Protein AF-A0A6I1R4E7-F1 (afdb_monomer)

Mean predicted aligned error: 9.05 Å

pLDDT: mean 84.98, std 14.18, range [49.12, 96.44]

Secondary structure (DSSP, 8-state):
-HHHHHHHHHHHHHHHHHHHHHHHS-HHHHHHHHHHHHHHHHHHHHHTT----PPPPP------PPP-

Foldseek 3Di:
DVVVVVVVVVVVVVVVVVVVVLVPDDPVVVLVVVLVVLVVCVVVCVVVVDDGDRDDDDPDPDDPDDDD

Structure (mmCIF, N/CA/C/O backbone):
data_AF-A0A6I1R4E7-F1
#
_entry.id   AF-A0A6I1R4E7-F1
#
loop_
_atom_site.group_PDB
_atom_site.id
_atom_site.type_symbol
_atom_site.label_atom_id
_atom_site.label_alt_id
_atom_site.label_comp_id
_atom_site.label_asym_id
_atom_site.label_entity_id
_atom_site.label_seq_id
_atom_site.pdbx_PDB_ins_code
_atom_site.Cartn_x
_atom_site.Cartn_y
_atom_site.Cartn_z
_atom_site.occupancy
_atom_site.B_iso_or_equiv
_atom_site.auth_seq_id
_atom_site.auth_comp_id
_atom_site.auth_asym_id
_atom_site.auth_atom_id
_atom_site.pdbx_PDB_model_num
ATOM 1 N N . MET A 1 1 ? 27.162 12.613 16.350 1.00 60.19 1 MET A N 1
ATOM 2 C CA . MET A 1 1 ? 26.035 13.023 15.474 1.00 60.19 1 MET A CA 1
ATOM 3 C C . MET A 1 1 ? 26.062 12.299 14.124 1.00 60.19 1 MET A C 1
ATOM 5 O O . MET A 1 1 ? 25.010 12.138 13.515 1.00 60.19 1 MET A O 1
ATOM 9 N N . ASP A 1 2 ? 27.216 11.793 13.686 1.00 73.00 2 ASP A N 1
ATOM 10 C CA . ASP A 1 2 ? 27.403 11.213 12.345 1.00 73.00 2 ASP A CA 1
ATOM 11 C C . ASP A 1 2 ? 26.748 9.841 12.146 1.00 73.00 2 ASP A C 1
ATOM 13 O O . ASP A 1 2 ? 26.196 9.574 11.082 1.00 73.00 2 ASP A O 1
ATOM 17 N N . THR A 1 3 ? 26.698 9.009 13.189 1.00 79.12 3 THR A N 1
ATOM 18 C CA . THR A 1 3 ? 26.038 7.690 13.150 1.00 79.12 3 THR A CA 1
ATOM 19 C C . THR A 1 3 ? 24.527 7.791 12.935 1.00 79.12 3 THR A C 1
A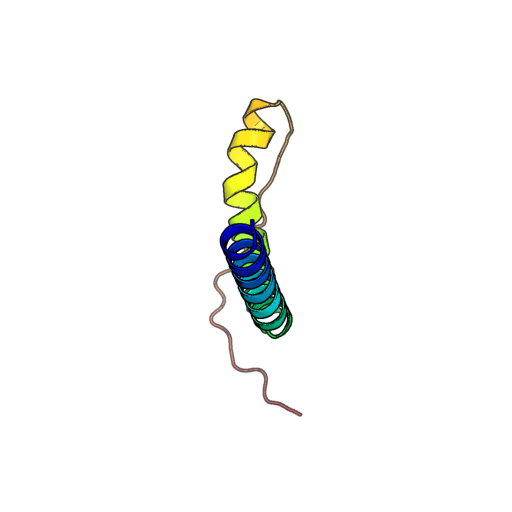TOM 21 O O . THR A 1 3 ? 23.926 6.978 12.243 1.00 79.12 3 THR A O 1
ATOM 24 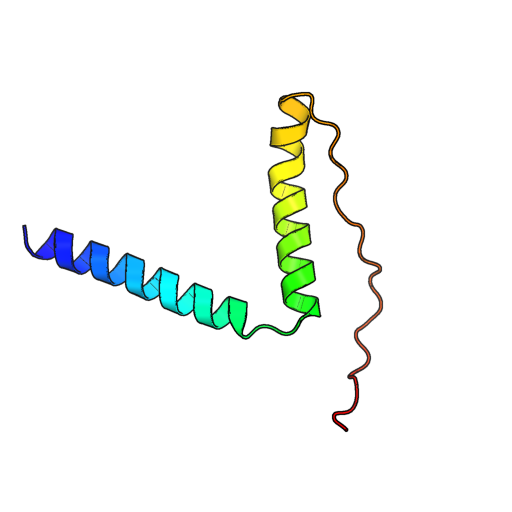N N . VAL A 1 4 ? 23.890 8.821 13.500 1.00 84.81 4 VAL A N 1
ATOM 25 C CA . VAL A 1 4 ? 22.452 9.057 13.301 1.00 84.81 4 VAL A CA 1
ATOM 26 C C . VAL A 1 4 ? 22.189 9.496 11.859 1.00 84.81 4 VAL A C 1
ATOM 28 O O . VAL A 1 4 ? 21.229 9.051 11.233 1.00 84.81 4 VAL A O 1
ATOM 31 N N . LYS A 1 5 ? 23.074 10.326 11.296 1.00 84.88 5 LYS A N 1
ATOM 32 C CA . LYS A 1 5 ? 22.975 10.796 9.910 1.00 84.88 5 LYS A CA 1
ATOM 33 C C . LYS A 1 5 ? 23.141 9.653 8.902 1.00 84.88 5 LYS A C 1
ATOM 35 O O . LYS A 1 5 ? 22.392 9.604 7.924 1.00 84.88 5 LYS A O 1
ATOM 40 N N . SER A 1 6 ? 24.076 8.732 9.137 1.00 86.31 6 SER A N 1
ATOM 41 C CA . SER A 1 6 ? 24.285 7.572 8.262 1.00 86.31 6 SER A CA 1
ATOM 42 C C . SER A 1 6 ? 23.121 6.579 8.313 1.00 86.31 6 SER A C 1
ATOM 44 O O . SER A 1 6 ? 22.699 6.087 7.265 1.00 86.31 6 SER A O 1
ATOM 46 N N . GLU A 1 7 ? 22.534 6.348 9.489 1.00 90.81 7 GLU A N 1
ATOM 47 C CA . GLU A 1 7 ? 21.378 5.455 9.624 1.00 90.81 7 GLU A CA 1
ATOM 48 C C . GLU A 1 7 ? 20.128 6.022 8.934 1.00 90.81 7 GLU A C 1
ATOM 50 O O . GLU A 1 7 ? 19.430 5.320 8.200 1.00 90.81 7 GLU A O 1
ATOM 55 N N . ILE A 1 8 ? 19.882 7.328 9.067 1.00 91.56 8 ILE A N 1
ATOM 56 C CA . ILE A 1 8 ? 18.795 8.006 8.349 1.00 91.56 8 ILE A CA 1
ATOM 57 C C . ILE A 1 8 ? 18.980 7.876 6.829 1.00 91.56 8 ILE A C 1
ATOM 59 O O . ILE A 1 8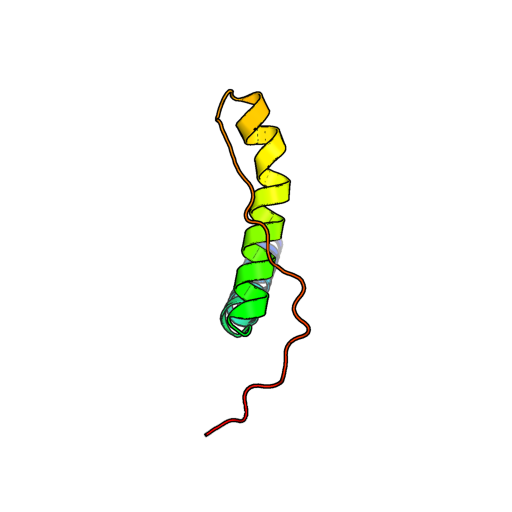 ? 18.031 7.535 6.116 1.00 91.56 8 ILE A O 1
ATOM 63 N N . ALA A 1 9 ? 20.198 8.095 6.323 1.00 92.31 9 ALA A N 1
ATOM 64 C CA . ALA A 1 9 ? 20.503 7.945 4.901 1.00 92.31 9 ALA A CA 1
ATOM 65 C C . ALA A 1 9 ? 20.255 6.509 4.408 1.00 92.31 9 ALA A C 1
ATOM 67 O O . ALA A 1 9 ? 19.654 6.317 3.348 1.00 92.31 9 ALA A O 1
ATOM 68 N N . ARG A 1 10 ? 20.631 5.500 5.205 1.00 94.19 10 ARG A N 1
ATOM 69 C CA . ARG A 1 10 ? 20.353 4.086 4.915 1.00 94.19 10 ARG A CA 1
ATOM 70 C C . ARG A 1 10 ? 18.853 3.811 4.807 1.00 94.19 10 ARG A C 1
ATOM 72 O O . ARG A 1 10 ? 18.421 3.144 3.864 1.00 94.19 10 ARG A O 1
ATOM 79 N N . ILE A 1 11 ? 18.051 4.341 5.731 1.00 94.62 11 ILE A N 1
ATOM 80 C CA . ILE A 1 11 ? 16.589 4.178 5.715 1.00 94.62 11 ILE A CA 1
ATOM 81 C C . ILE A 1 11 ? 15.989 4.810 4.455 1.00 94.62 11 ILE A C 1
ATOM 83 O O . ILE A 1 11 ? 15.134 4.197 3.806 1.00 94.62 11 ILE A O 1
ATOM 87 N N . PHE A 1 12 ? 16.430 6.011 4.076 1.00 93.69 12 PHE A N 1
ATOM 88 C CA . PHE A 1 12 ? 15.958 6.659 2.851 1.00 93.69 12 PHE A CA 1
ATOM 89 C C . PHE A 1 12 ? 16.355 5.884 1.593 1.00 93.69 12 PHE A C 1
ATOM 91 O O . PHE A 1 12 ? 15.497 5.657 0.740 1.00 93.69 12 PHE A O 1
ATOM 98 N N . ALA A 1 13 ? 17.595 5.396 1.509 1.00 93.50 13 ALA A N 1
ATOM 99 C CA . ALA A 1 13 ? 18.053 4.566 0.395 1.00 93.50 13 ALA A CA 1
ATOM 100 C C . ALA A 1 13 ? 17.238 3.266 0.271 1.00 93.50 13 ALA A C 1
ATOM 102 O O . ALA A 1 13 ? 16.807 2.899 -0.822 1.00 93.50 13 ALA A O 1
ATOM 103 N N . ALA A 1 14 ? 16.942 2.598 1.390 1.00 93.81 14 ALA A N 1
ATOM 104 C CA . ALA A 1 14 ? 16.094 1.406 1.397 1.00 93.81 14 ALA A CA 1
ATOM 105 C C . ALA A 1 14 ? 14.656 1.708 0.935 1.00 93.81 14 ALA A C 1
ATOM 107 O O . ALA A 1 14 ? 14.061 0.932 0.179 1.00 93.81 14 ALA A O 1
ATOM 108 N N . LYS A 1 15 ? 14.094 2.854 1.346 1.00 92.62 15 LYS A N 1
ATOM 109 C CA . LYS A 1 15 ? 12.778 3.316 0.876 1.00 92.62 15 LYS A CA 1
ATOM 110 C C . LYS A 1 15 ? 12.782 3.627 -0.621 1.00 92.62 15 LYS A C 1
ATOM 112 O O . LYS A 1 15 ? 11.820 3.272 -1.301 1.00 92.62 15 LYS A O 1
ATOM 117 N N . GLU A 1 16 ? 13.838 4.249 -1.138 1.00 93.19 16 GLU A N 1
ATOM 118 C CA . GLU A 1 16 ? 13.999 4.532 -2.569 1.00 93.19 16 GLU A CA 1
ATOM 119 C C . GLU A 1 16 ? 14.088 3.243 -3.389 1.00 93.19 16 GLU A C 1
ATOM 121 O O . GLU A 1 16 ? 13.312 3.040 -4.321 1.00 93.19 16 GLU A O 1
ATOM 126 N N . ALA A 1 17 ? 14.939 2.302 -2.977 1.00 93.06 17 ALA A N 1
ATOM 127 C CA . ALA A 1 17 ? 15.061 1.007 -3.640 1.00 93.06 17 ALA A CA 1
ATOM 128 C C . ALA A 1 17 ? 13.716 0.260 -3.688 1.00 93.06 17 ALA A C 1
ATOM 130 O O . ALA A 1 17 ? 13.359 -0.337 -4.706 1.00 93.06 17 ALA A O 1
ATOM 131 N N . ARG A 1 18 ? 12.927 0.327 -2.607 1.00 90.94 18 ARG A N 1
ATOM 132 C CA . ARG A 1 18 ? 11.569 -0.232 -2.586 1.00 90.94 18 ARG A CA 1
ATOM 133 C C . ARG A 1 18 ? 10.638 0.483 -3.570 1.00 90.94 18 ARG A C 1
ATOM 135 O O . ARG A 1 18 ? 9.873 -0.198 -4.247 1.00 90.94 18 ARG A O 1
ATOM 142 N N . ARG A 1 19 ? 10.692 1.817 -3.670 1.00 89.19 19 ARG A N 1
ATOM 143 C CA . ARG A 1 19 ? 9.892 2.589 -4.638 1.00 89.19 19 ARG A CA 1
ATOM 144 C C . ARG A 1 19 ? 10.214 2.197 -6.074 1.00 89.19 19 ARG A C 1
ATOM 146 O O . ARG A 1 19 ? 9.283 1.925 -6.824 1.00 89.19 19 ARG A O 1
ATOM 153 N N . HIS A 1 20 ? 11.493 2.070 -6.422 1.00 91.25 20 HIS A N 1
ATOM 154 C CA . HIS A 1 20 ? 11.899 1.594 -7.745 1.00 91.25 20 HIS A CA 1
ATOM 155 C C . HIS A 1 20 ? 11.382 0.183 -8.041 1.00 91.25 20 HIS A C 1
ATOM 157 O O . HIS A 1 20 ? 10.822 -0.043 -9.110 1.00 91.25 20 HIS A O 1
ATOM 163 N N . LYS A 1 21 ? 11.483 -0.747 -7.081 1.00 88.06 21 LYS A N 1
ATOM 164 C CA . LYS A 1 21 ? 10.931 -2.103 -7.240 1.00 88.06 21 LYS A CA 1
ATOM 165 C C . LYS A 1 21 ? 9.420 -2.088 -7.472 1.00 88.06 21 LYS A C 1
ATOM 167 O O . LYS A 1 21 ? 8.950 -2.737 -8.394 1.00 88.06 21 LYS A O 1
ATOM 172 N N . LEU A 1 22 ? 8.670 -1.316 -6.682 1.00 85.38 22 LEU A N 1
ATOM 173 C CA . LEU A 1 22 ? 7.217 -1.178 -6.842 1.00 85.38 22 LEU A CA 1
ATOM 174 C C . LEU A 1 22 ? 6.837 -0.505 -8.171 1.00 85.38 22 LEU A C 1
ATOM 176 O O . LEU A 1 22 ? 5.865 -0.898 -8.814 1.00 85.38 22 LEU A O 1
ATOM 180 N N . ALA A 1 23 ? 7.613 0.489 -8.607 1.00 85.31 23 ALA A N 1
ATOM 181 C CA . ALA A 1 23 ? 7.422 1.159 -9.888 1.00 85.31 23 ALA A CA 1
ATOM 182 C C . ALA A 1 23 ? 7.707 0.232 -11.079 1.00 85.31 23 ALA A C 1
ATOM 184 O O . ALA A 1 23 ? 7.060 0.376 -12.116 1.00 85.31 23 ALA A O 1
ATOM 185 N N . ALA A 1 24 ? 8.611 -0.737 -10.926 1.00 89.81 24 ALA A N 1
ATOM 186 C CA . ALA A 1 24 ? 8.920 -1.735 -11.945 1.00 89.81 24 ALA A CA 1
ATOM 187 C C . ALA A 1 24 ? 7.877 -2.865 -12.047 1.00 89.81 24 ALA A C 1
ATOM 189 O O . ALA A 1 24 ? 7.887 -3.593 -13.036 1.00 89.81 24 ALA A O 1
ATOM 190 N N . LEU A 1 25 ? 6.968 -3.014 -11.072 1.00 87.50 25 LEU A N 1
ATOM 191 C CA . LEU A 1 25 ? 5.988 -4.102 -11.105 1.00 87.50 25 LEU A CA 1
ATOM 192 C C . LEU A 1 25 ? 5.046 -3.989 -12.320 1.00 87.50 25 LEU A C 1
ATOM 194 O O . LEU A 1 25 ? 4.651 -2.875 -12.704 1.00 87.50 25 LEU A O 1
ATOM 198 N N . PRO A 1 26 ? 4.628 -5.128 -12.896 1.00 89.25 26 PRO A N 1
ATOM 199 C CA . PRO A 1 26 ? 3.555 -5.182 -13.873 1.00 89.25 26 PRO A CA 1
ATOM 200 C C . PRO A 1 26 ? 2.285 -4.483 -13.381 1.00 89.25 26 PRO A C 1
ATOM 202 O O . PRO A 1 26 ? 1.976 -4.444 -12.188 1.00 89.25 26 PRO A O 1
ATOM 205 N N . PHE A 1 27 ? 1.510 -3.946 -14.323 1.00 84.69 27 PHE A N 1
ATOM 206 C CA . PHE A 1 27 ? 0.252 -3.262 -14.020 1.00 84.69 27 PHE A CA 1
ATOM 207 C C . PHE A 1 27 ? -0.705 -4.085 -13.126 1.00 84.69 27 PHE A C 1
ATOM 209 O O . PHE A 1 27 ? -1.202 -3.517 -12.152 1.00 84.69 27 PHE A O 1
ATOM 216 N N . PRO A 1 28 ? -0.915 -5.403 -13.347 1.00 87.56 28 PRO A N 1
ATOM 217 C CA . PRO A 1 28 ? -1.784 -6.206 -12.480 1.00 87.56 28 PRO A CA 1
ATOM 218 C C . PRO A 1 28 ? -1.339 -6.223 -11.012 1.00 87.56 28 PRO A C 1
ATOM 220 O O . PRO A 1 28 ? -2.157 -6.078 -10.106 1.00 87.56 28 PRO A O 1
ATOM 223 N N . GLU A 1 29 ? -0.035 -6.327 -10.765 1.00 87.25 29 GLU A N 1
ATOM 224 C CA . GLU A 1 29 ? 0.525 -6.362 -9.412 1.00 87.25 29 GLU A CA 1
ATOM 225 C C . GLU A 1 29 ? 0.388 -5.011 -8.704 1.00 87.25 29 GLU A C 1
ATOM 227 O O . GLU A 1 29 ? 0.088 -4.951 -7.509 1.00 87.25 29 GLU A O 1
ATOM 232 N N . LYS A 1 30 ? 0.524 -3.909 -9.451 1.00 89.06 30 LYS A N 1
ATOM 233 C CA . LYS A 1 30 ? 0.255 -2.562 -8.930 1.00 89.06 30 LYS A CA 1
ATOM 234 C C . LYS A 1 30 ? -1.206 -2.405 -8.512 1.00 89.06 30 LYS A C 1
ATOM 236 O O . LYS A 1 30 ? -1.474 -1.848 -7.448 1.00 89.06 30 LYS A O 1
ATOM 241 N N . VAL A 1 31 ? -2.143 -2.916 -9.311 1.00 90.25 31 VAL A N 1
ATOM 242 C CA . VAL A 1 31 ? -3.576 -2.880 -8.985 1.00 90.25 31 VAL A CA 1
ATOM 243 C C . VAL A 1 31 ? -3.867 -3.708 -7.731 1.00 90.25 31 VAL A C 1
ATOM 245 O O . VAL A 1 31 ? -4.542 -3.214 -6.829 1.00 90.25 31 VAL A O 1
ATOM 248 N N . LEU A 1 32 ? -3.294 -4.910 -7.613 1.00 90.69 32 LEU A N 1
ATOM 249 C CA . LEU A 1 32 ? -3.412 -5.736 -6.405 1.00 90.69 32 LEU A CA 1
ATOM 250 C C . LEU A 1 32 ? -2.900 -5.002 -5.158 1.00 90.69 32 LEU A C 1
ATOM 252 O O . LEU A 1 32 ? -3.586 -4.969 -4.136 1.00 90.69 32 LEU A O 1
ATOM 256 N N . ALA A 1 33 ? -1.739 -4.348 -5.252 1.00 89.62 33 ALA A N 1
ATOM 257 C CA . ALA A 1 33 ? -1.190 -3.564 -4.149 1.00 89.62 33 ALA A CA 1
ATOM 258 C C . ALA A 1 33 ? -2.135 -2.427 -3.717 1.00 89.62 33 ALA A C 1
ATOM 260 O O . ALA A 1 33 ? -2.332 -2.211 -2.519 1.00 89.62 33 ALA A O 1
ATOM 261 N N . VAL A 1 34 ? -2.764 -1.729 -4.669 1.00 91.75 34 VAL A N 1
ATOM 262 C CA . VAL A 1 34 ? -3.760 -0.684 -4.376 1.00 91.75 34 VAL A CA 1
ATOM 263 C C . VAL A 1 34 ? -4.981 -1.263 -3.662 1.00 91.75 34 VAL A C 1
ATOM 265 O O . VAL A 1 34 ? -5.439 -0.676 -2.682 1.00 91.75 34 VAL A O 1
ATOM 268 N N . VAL A 1 35 ? -5.485 -2.420 -4.093 1.00 93.50 35 VAL A N 1
ATOM 269 C CA . VAL A 1 35 ? -6.632 -3.069 -3.440 1.00 93.50 35 VAL A CA 1
ATOM 270 C C . VAL A 1 35 ? -6.299 -3.478 -2.006 1.00 93.50 35 VAL A C 1
ATOM 272 O O . VAL A 1 35 ? -7.084 -3.188 -1.103 1.00 93.50 35 VAL A O 1
ATOM 275 N N . CYS A 1 36 ? -5.117 -4.045 -1.756 1.00 93.06 36 CYS A N 1
ATOM 276 C CA . CYS A 1 36 ? -4.663 -4.343 -0.394 1.00 93.06 36 CYS A CA 1
ATOM 277 C C . CYS A 1 36 ? -4.617 -3.079 0.483 1.00 93.06 36 CYS A C 1
ATOM 279 O O . CYS A 1 36 ? -5.107 -3.081 1.614 1.00 93.06 36 CYS A O 1
ATOM 281 N N . LEU A 1 37 ? -4.096 -1.964 -0.042 1.00 94.00 37 LEU A N 1
ATOM 282 C CA . LEU A 1 37 ? -4.080 -0.688 0.685 1.00 94.00 37 LEU A CA 1
ATOM 283 C C . LEU A 1 37 ? -5.496 -0.172 0.980 1.00 94.00 37 LEU A C 1
ATOM 285 O O . LEU A 1 37 ? -5.762 0.307 2.084 1.00 94.00 37 LEU A O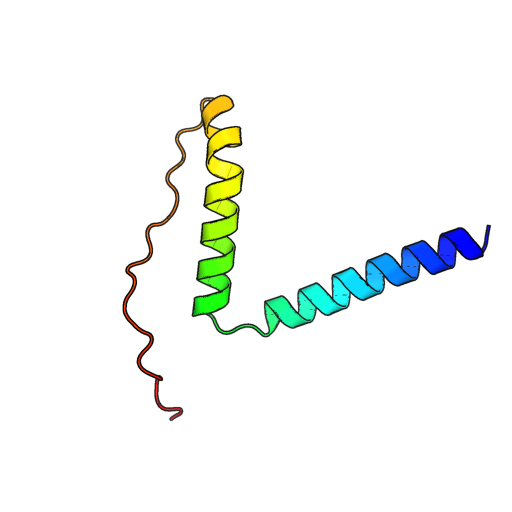 1
ATOM 289 N N . GLN A 1 38 ? -6.422 -0.300 0.028 1.00 94.75 38 GLN A N 1
ATOM 290 C CA . GLN A 1 38 ? -7.826 0.056 0.237 1.00 94.75 38 GLN A CA 1
ATOM 291 C C . GLN A 1 38 ? -8.475 -0.807 1.324 1.00 94.75 38 GLN A C 1
ATOM 293 O O . GLN A 1 38 ? -9.220 -0.272 2.144 1.00 94.75 38 GLN A O 1
ATOM 298 N N . GLN A 1 39 ? -8.181 -2.110 1.371 1.00 95.31 39 GLN A N 1
ATOM 299 C CA . GLN A 1 39 ? -8.677 -3.015 2.415 1.00 95.31 39 GLN A CA 1
ATOM 300 C C . GLN A 1 39 ? -8.200 -2.591 3.803 1.00 95.31 39 GLN A C 1
ATOM 302 O O . GLN A 1 39 ? -9.006 -2.534 4.728 1.00 95.31 39 GLN A O 1
ATOM 307 N N . MET A 1 40 ? -6.922 -2.227 3.938 1.00 95.62 40 MET A N 1
ATOM 308 C CA . MET A 1 40 ? -6.361 -1.749 5.206 1.00 95.62 40 MET A CA 1
ATOM 309 C C . MET A 1 40 ? -6.950 -0.399 5.632 1.00 95.62 40 MET A C 1
ATOM 311 O O . MET A 1 40 ? -7.215 -0.175 6.812 1.00 95.62 40 MET A O 1
ATOM 315 N N . ALA A 1 41 ? -7.169 0.511 4.680 1.00 95.38 41 ALA A N 1
ATOM 316 C CA . ALA A 1 41 ? -7.705 1.839 4.964 1.00 95.38 41 ALA A CA 1
ATOM 317 C C . ALA A 1 41 ? -9.221 1.833 5.229 1.00 95.38 41 ALA A C 1
ATOM 319 O O . ALA A 1 41 ? -9.726 2.691 5.958 1.00 95.38 41 ALA A O 1
ATOM 320 N N . ALA A 1 42 ? -9.961 0.884 4.649 1.00 95.94 42 ALA A N 1
ATOM 321 C CA . ALA A 1 42 ? -11.419 0.851 4.699 1.00 95.94 42 ALA A CA 1
ATOM 322 C C . ALA A 1 42 ? -11.998 0.864 6.130 1.00 95.94 42 ALA A C 1
ATOM 324 O O . ALA A 1 42 ? -12.900 1.671 6.361 1.00 95.94 42 ALA A O 1
ATOM 325 N N . PRO A 1 43 ? -11.509 0.072 7.109 1.00 96.06 43 PRO A N 1
ATOM 326 C CA . PRO A 1 43 ? -11.989 0.138 8.490 1.00 96.06 43 PRO A CA 1
ATOM 327 C C . PRO A 1 43 ? -11.828 1.526 9.118 1.00 96.06 43 PRO A C 1
ATOM 329 O O . PRO A 1 43 ? -12.779 2.055 9.691 1.00 96.06 43 PRO A O 1
ATOM 332 N N . LEU A 1 44 ? -10.659 2.153 8.949 1.00 96.25 44 LEU A N 1
ATOM 333 C CA . LEU A 1 44 ? -10.368 3.479 9.506 1.00 96.25 44 LEU A CA 1
ATOM 334 C C . LEU A 1 44 ? -11.276 4.554 8.906 1.00 96.25 44 LEU A C 1
ATOM 336 O O . LEU A 1 44 ? -11.786 5.421 9.615 1.00 96.25 44 LEU A O 1
ATOM 340 N N . LEU A 1 45 ? -11.492 4.503 7.593 1.00 96.06 45 LEU A N 1
ATOM 341 C CA . LEU A 1 45 ? -12.341 5.470 6.906 1.00 96.06 45 LEU A CA 1
ATOM 342 C C . LEU A 1 45 ? -13.824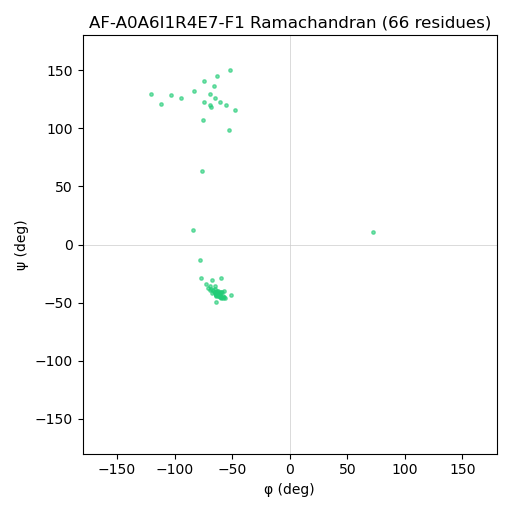 5.274 7.250 1.00 96.06 45 L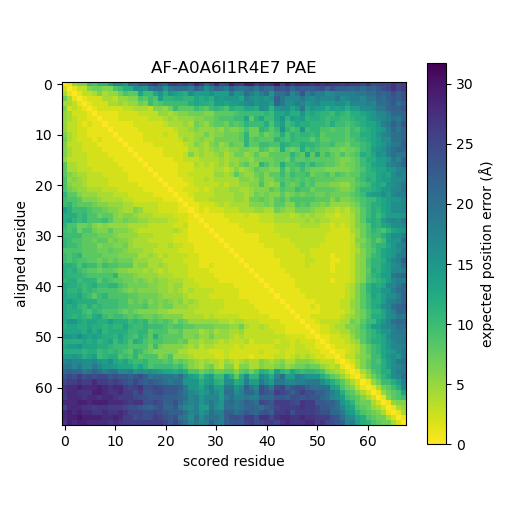EU A C 1
ATOM 344 O O . LEU A 1 45 ? -14.532 6.261 7.448 1.00 96.06 45 LEU A O 1
ATOM 348 N N . ARG A 1 46 ? -14.281 4.025 7.393 1.00 96.19 46 ARG A N 1
ATOM 349 C CA . ARG A 1 46 ? -15.646 3.714 7.850 1.00 96.19 46 ARG A CA 1
ATOM 350 C C . ARG A 1 46 ? -15.890 4.188 9.277 1.00 96.19 46 ARG A C 1
ATOM 352 O O . ARG A 1 46 ? -16.925 4.794 9.526 1.00 96.19 46 ARG A O 1
ATOM 359 N N . ALA A 1 47 ? -14.925 3.994 10.178 1.00 96.31 47 ALA A N 1
ATOM 360 C CA . ALA A 1 47 ? -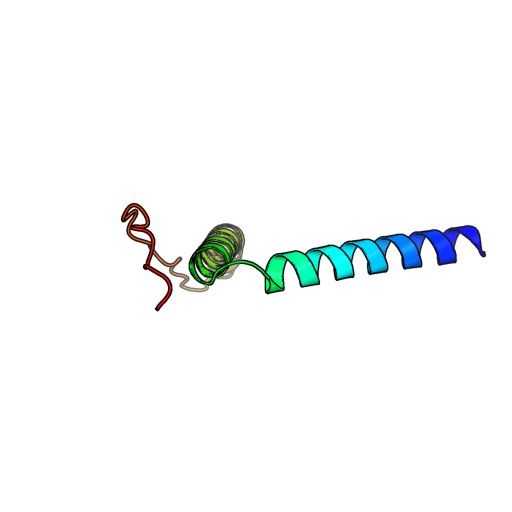15.002 4.506 11.548 1.00 96.31 47 ALA A CA 1
ATO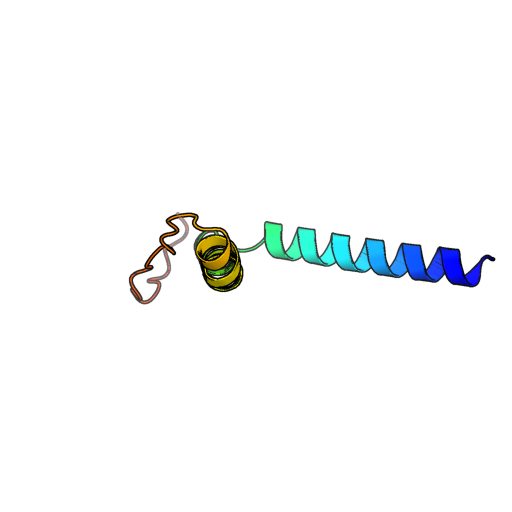M 361 C C . ALA A 1 47 ? -15.141 6.039 11.592 1.00 96.31 47 ALA A C 1
ATOM 363 O O . ALA A 1 47 ? -15.780 6.585 12.482 1.00 96.31 47 ALA A O 1
ATOM 364 N N . ARG A 1 48 ? -14.603 6.741 10.587 1.00 96.44 48 ARG A N 1
ATOM 365 C CA . ARG A 1 48 ? -14.757 8.194 10.401 1.00 96.44 48 ARG A CA 1
ATOM 366 C C . ARG A 1 48 ? -16.055 8.594 9.681 1.00 96.44 48 ARG A C 1
ATOM 368 O O . ARG A 1 48 ? -16.160 9.720 9.199 1.00 96.44 48 ARG A O 1
ATOM 375 N N . GLY A 1 49 ? -17.011 7.677 9.528 1.00 95.62 49 GLY A N 1
ATOM 376 C CA . GLY A 1 49 ? -18.291 7.922 8.857 1.00 95.62 49 GLY A CA 1
ATOM 377 C C . GLY A 1 49 ? -18.199 8.063 7.334 1.00 95.62 49 GLY A C 1
ATOM 378 O O . GLY A 1 49 ? -19.165 8.479 6.696 1.00 95.62 49 GLY A O 1
ATOM 379 N N . LYS A 1 50 ? -17.056 7.738 6.711 1.00 95.50 50 LYS A N 1
ATOM 380 C CA . LYS A 1 50 ? -16.927 7.773 5.247 1.00 95.50 50 LYS A CA 1
ATOM 381 C C . LYS A 1 50 ? -17.475 6.481 4.645 1.00 95.50 50 LYS A C 1
ATOM 383 O O . LYS A 1 50 ? -17.096 5.377 5.039 1.00 95.50 50 LYS A O 1
ATOM 388 N N . LYS A 1 51 ? -18.319 6.610 3.620 1.00 91.31 51 LYS A N 1
ATOM 389 C CA . LYS A 1 51 ? -18.772 5.470 2.815 1.00 91.31 51 LYS A CA 1
ATOM 390 C C . LYS A 1 51 ? -17.643 5.045 1.875 1.00 91.31 51 LYS A C 1
ATOM 392 O O . LYS A 1 51 ? -17.350 5.741 0.909 1.00 91.31 51 LYS A O 1
ATOM 397 N N . VAL A 1 52 ? -17.010 3.908 2.165 1.00 92.25 52 VAL A N 1
ATOM 398 C CA . VAL A 1 52 ? -15.881 3.377 1.381 1.00 92.25 52 VAL A CA 1
ATOM 399 C C . VAL A 1 52 ? -16.199 1.994 0.825 1.00 92.25 52 VAL A C 1
ATOM 401 O O . VAL A 1 52 ? -16.585 1.084 1.568 1.00 92.25 52 VAL A O 1
ATOM 404 N N . ARG A 1 53 ? -15.978 1.836 -0.485 1.00 93.25 53 ARG A N 1
ATOM 405 C CA . ARG A 1 53 ? -16.021 0.563 -1.209 1.00 93.25 53 ARG A CA 1
ATOM 406 C C . ARG A 1 53 ? -14.605 0.204 -1.659 1.00 93.25 53 ARG A C 1
ATOM 408 O O . ARG A 1 53 ? -13.982 0.972 -2.382 1.00 93.25 53 ARG A O 1
ATOM 415 N N . VAL A 1 54 ? -14.127 -0.954 -1.217 1.00 93.19 54 VAL A N 1
ATOM 416 C CA . VAL A 1 54 ? -12.890 -1.572 -1.713 1.00 93.19 54 VAL A CA 1
ATOM 417 C C . VAL A 1 54 ? -13.173 -2.143 -3.099 1.00 93.19 54 VAL A C 1
ATOM 419 O O . VAL A 1 54 ? -14.262 -2.677 -3.316 1.00 93.19 54 VAL A O 1
ATOM 422 N N . TRP A 1 55 ? -12.231 -2.017 -4.031 1.00 93.00 55 TRP A N 1
ATOM 423 C CA . TRP A 1 55 ? -12.387 -2.629 -5.348 1.00 93.00 55 TRP A CA 1
ATOM 424 C C . TRP A 1 55 ? -12.385 -4.155 -5.251 1.00 93.00 55 TRP A C 1
ATOM 426 O O . TRP A 1 55 ? -11.569 -4.748 -4.546 1.00 93.00 55 TRP A O 1
ATOM 436 N N . THR A 1 56 ? -13.297 -4.786 -5.982 1.00 88.50 56 THR A N 1
ATOM 437 C CA . THR A 1 56 ? -13.317 -6.236 -6.162 1.00 88.50 56 THR A CA 1
ATOM 438 C C . THR A 1 56 ? -12.571 -6.548 -7.448 1.00 88.50 56 THR A C 1
ATOM 440 O O . THR A 1 56 ? -12.870 -5.964 -8.488 1.00 88.50 56 THR A O 1
ATOM 443 N N . LEU A 1 57 ? -11.581 -7.430 -7.366 1.00 83.25 57 LEU A N 1
ATOM 444 C CA . LEU A 1 57 ? -10.885 -7.955 -8.534 1.00 83.25 57 LEU A CA 1
ATOM 445 C C . LEU A 1 57 ? -11.409 -9.364 -8.776 1.00 83.25 57 LEU A C 1
ATOM 447 O O . LEU A 1 57 ? -11.424 -10.169 -7.844 1.00 83.25 57 LEU A O 1
ATOM 451 N N . ASP A 1 58 ? -11.827 -9.657 -10.005 1.00 78.81 58 ASP A N 1
ATOM 452 C CA . ASP A 1 58 ? -12.139 -11.032 -10.375 1.00 78.81 58 ASP A CA 1
ATOM 453 C C . ASP A 1 58 ? -10.836 -11.839 -10.428 1.00 78.81 58 ASP A C 1
ATOM 455 O O . ASP A 1 58 ? -9.880 -11.411 -11.086 1.00 78.81 58 ASP A O 1
ATOM 459 N N . PRO A 1 59 ? -10.768 -13.009 -9.769 1.00 60.88 59 PRO A N 1
ATOM 460 C CA . PRO A 1 59 ? -9.612 -13.892 -9.817 1.00 60.88 59 PRO A CA 1
ATOM 461 C C . PRO A 1 59 ? -9.595 -14.634 -11.158 1.00 60.88 59 PRO A C 1
ATOM 463 O O . PRO A 1 59 ? -9.738 -15.851 -11.219 1.00 60.88 59 PRO A O 1
ATOM 466 N N . GLN A 1 60 ? -9.465 -13.910 -12.267 1.00 58.47 60 GLN A N 1
ATOM 467 C CA . GLN A 1 60 ? -9.161 -14.544 -13.541 1.00 58.47 60 GLN A CA 1
ATOM 468 C C . GLN A 1 60 ? -7.678 -14.939 -13.511 1.00 58.47 60 GLN A C 1
ATOM 470 O O . GLN A 1 60 ? -6.830 -14.067 -13.297 1.00 58.47 60 GLN A O 1
ATOM 475 N N . PRO A 1 61 ? -7.327 -16.226 -13.696 1.00 52.06 61 PRO A N 1
ATOM 476 C CA . PRO A 1 61 ? -5.932 -16.623 -13.784 1.00 52.06 61 PRO A CA 1
ATOM 477 C C . PRO A 1 61 ? -5.302 -15.896 -14.973 1.00 52.06 61 PRO A C 1
ATOM 479 O O . PRO A 1 61 ? -5.792 -15.983 -16.101 1.00 52.06 61 PRO A O 1
ATOM 482 N N . MET A 1 62 ? -4.241 -15.137 -14.692 1.00 54.06 62 MET A N 1
ATOM 483 C CA . MET A 1 62 ? -3.459 -14.381 -15.666 1.00 54.06 62 MET A CA 1
ATOM 484 C C . MET A 1 62 ? -3.020 -15.303 -16.808 1.00 54.06 62 MET A C 1
ATOM 486 O O . MET A 1 62 ? -2.031 -16.024 -16.691 1.00 54.06 62 MET A O 1
ATOM 490 N N . LYS A 1 63 ? -3.738 -15.275 -17.934 1.00 51.16 63 LYS A N 1
ATOM 491 C CA . LYS A 1 63 ? -3.199 -15.778 -19.196 1.00 51.16 63 LYS A CA 1
ATOM 492 C C . LYS A 1 63 ? -2.100 -14.806 -19.603 1.00 51.16 63 LYS A C 1
ATOM 494 O O . LYS A 1 63 ? -2.356 -13.609 -19.731 1.00 51.16 63 LYS A O 1
ATOM 499 N N . SER A 1 64 ? -0.881 -15.320 -19.732 1.00 49.12 64 SER A N 1
ATOM 500 C CA . SER A 1 64 ? 0.263 -14.589 -20.262 1.00 49.12 64 SER A CA 1
ATOM 501 C C . SER A 1 64 ? -0.151 -13.893 -21.558 1.00 49.12 64 SER A C 1
ATOM 503 O O . SER A 1 64 ? -0.526 -14.534 -22.537 1.00 49.12 64 SER A O 1
ATOM 505 N N . ILE A 1 65 ? -0.136 -12.563 -21.546 1.00 60.50 65 ILE A N 1
ATOM 506 C CA . ILE A 1 65 ? -0.298 -11.778 -22.767 1.00 60.50 65 ILE A CA 1
ATOM 507 C C . ILE A 1 65 ? 0.984 -12.032 -23.575 1.00 60.50 65 ILE A C 1
ATOM 509 O O . ILE A 1 65 ? 2.064 -11.744 -23.050 1.00 60.50 65 ILE A O 1
ATOM 513 N N . PRO A 1 66 ? 0.922 -12.608 -24.792 1.00 50.12 66 PRO A N 1
ATOM 514 C CA . PRO A 1 66 ? 2.120 -12.786 -25.592 1.00 50.12 66 PRO A CA 1
ATOM 515 C C . PRO A 1 66 ? 2.649 -11.401 -25.961 1.00 50.12 66 PRO A C 1
ATOM 517 O O . PRO 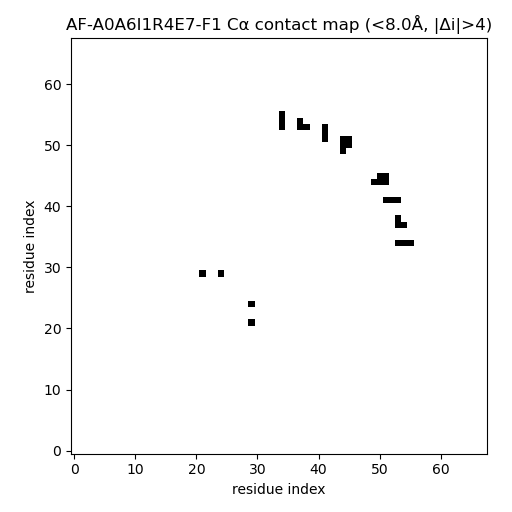A 1 66 ? 1.907 -10.567 -26.481 1.00 50.12 66 PRO A O 1
ATOM 520 N N . SER A 1 67 ? 3.926 -11.165 -25.658 1.00 53.56 67 SER A N 1
ATOM 521 C CA . SER A 1 67 ? 4.661 -9.996 -26.137 1.00 53.56 67 SER A CA 1
ATOM 522 C C . SER A 1 67 ? 4.576 -9.974 -27.661 1.00 53.56 67 SER A C 1
ATOM 524 O O . SER A 1 67 ? 4.986 -10.943 -28.301 1.00 53.56 67 SER A O 1
ATOM 526 N N . ARG A 1 68 ? 4.005 -8.906 -28.220 1.00 50.22 68 ARG A N 1
ATOM 527 C CA . ARG A 1 68 ? 4.025 -8.635 -29.659 1.00 50.22 68 ARG A CA 1
ATOM 528 C C . ARG A 1 68 ? 5.260 -7.822 -30.011 1.00 50.22 68 ARG A C 1
ATOM 530 O O . ARG A 1 68 ? 5.674 -7.020 -29.145 1.00 50.22 68 ARG A O 1
#

Solvent-accessible surface area (backbone atoms only — not comparable to full-atom values): 4279 Å² total; per-residue (Å²): 118,64,70,62,54,52,51,52,50,51,53,51,50,55,53,49,55,49,49,54,54,60,70,68,46,55,70,71,59,50,52,52,53,50,40,53,52,38,56,68,46,39,60,63,41,42,76,70,72,42,93,74,84,64,75,86,76,80,88,67,79,83,70,81,76,79,86,126

Sequence (68 aa):
MDTVKSEIARIFAAKEARRHKLAALPFPEKVLAVVCLQQMAAPLLRARGKKVRVWTLDPQPMKSIPSR

Radius of gyration: 18.22 Å; Cα contacts (8 Å, |Δi|>4): 16; chains: 1; bounding box: 46×30×45 Å